Protein 9ILD (pdb70)

Secondary structure (DSSP, 8-state):
---EEEE-TT--EEEE-HHHHHHHHTT---STTPPP-EEEEEEEEETTEEEEEEE----TTSEE-SS-EEE--HHHHHHHHHHHHHTTT-SEEEEEEEE-SSSS----HHHHHHHHHH---SS-EEEEEE-SS-EEEEEEETTEEEE-EE--/--SHHHHTS-----SS---PPSSEE-

Nearest PDB structures (foldseek):
  9ild-assembly1_A  TM=1.007E+00  e=1.366E-32  Escherichia coli
  5u4p-assembly1_B  TM=7.581E-01  e=2.193E-05  Saccharomyces cerevisiae S288C
  6ef3-assembly1_r  TM=7.476E-01  e=1.047E-04  Saccharomyces cerevisiae S288C
  7w39-assembly1_c  TM=7.514E-01  e=1.979E-04  Homo sapiens
  8h38-assembly1_E  TM=6.663E-01  e=1.591E-03  Homo sapiens

Solvent-accessible surface area: 9008 Å² total; per-residue (Å²): 129,111,64,45,2,15,34,24,100,168,86,18,9,0,0,1,73,34,116,5,7,84,103,2,24,76,53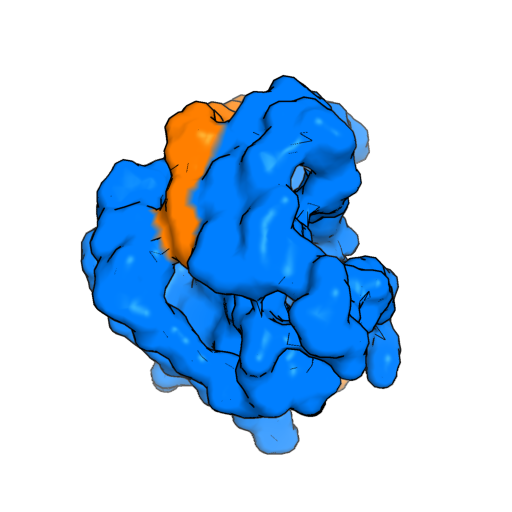,63,1,89,121,182,95,25,51,2,1,1,1,0,0,0,0,30,12,32,42,96,25,2,2,0,26,61,8,2,46,20,20,190,82,11,62,86,79,75,105,19,12,48,6,92,4,140,66,0,38,91,79,1,41,66,14,17,125,139,18,100,1,49,26,4,6,0,0,5,3,4,0,19,34,64,47,129,7,120,33,53,162,111,0,61,100,12,1,53,146,9,4,89,4,104,93,11,0,0,0,0,0,0,0,79,120,73,25,20,4,0,18,2,68,109,101,110,47,116,96,5,112,110,55,144,117,46,4,31,47,0,91,154,58,90,44,50,155,31,121,122,41,54,165,8,66,145,48,10,75,17

Structure (mmCIF, N/CA/C/O backbone):
data_9ILD
#
_entry.id   9ILD
#
_cell.length_a   52.051
_cell.length_b   54.843
_cell.length_c   59.606
_cell.angle_alpha   90.00
_cell.angle_beta   90.00
_cell.angle_gamma   90.00
#
_symmetry.space_group_name_H-M   'P 21 21 21'
#
loop_
_entity.id
_entity.type
_entity.pdbx_description
1 polymer Peptidase
2 polymer 'Cyclic GMP-AMP synthase'
3 non-polymer 'ZINC ION'
4 water water
#
loop_
_atom_site.group_PDB
_atom_site.id
_atom_site.type_symbol
_atom_site.label_atom_id
_atom_site.label_alt_id
_atom_site.label_comp_id
_atom_site.label_asym_id
_atom_site.label_entity_id
_atom_site.label_seq_id
_atom_site.pdbx_PDB_ins_code
_atom_site.Cartn_x
_atom_site.Cartn_y
_atom_site.Cartn_z
_atom_site.occupancy
_atom_site.B_iso_or_equiv
_atom_site.auth_seq_id
_atom_site.auth_comp_id
_atom_site.auth_asym_id
_atom_site.auth_atom_id
_atom_site.pdbx_PDB_model_num
ATOM 1 N N . MET A 1 3 ? -11.153 10.352 13.503 1.00 70.10 3 MET A N 1
ATOM 2 C CA . MET A 1 3 ? -10.308 11.165 14.369 1.00 60.77 3 MET A CA 1
ATOM 3 C C . MET A 1 3 ? -10.866 11.221 15.784 1.00 59.38 3 MET A C 1
ATOM 4 O O . MET A 1 3 ? -10.365 11.958 16.633 1.00 64.79 3 MET A O 1
ATOM 9 N N . ASN A 1 4 ? -11.928 10.456 16.025 1.00 60.21 4 ASN A N 1
ATOM 10 C CA . ASN A 1 4 ? -12.481 10.336 17.367 1.00 55.11 4 ASN A CA 1
ATOM 11 C C . ASN A 1 4 ? -11.657 9.335 18.167 1.00 50.30 4 ASN A C 1
ATOM 12 O O . ASN A 1 4 ? -10.534 8.993 17.779 1.00 41.80 4 ASN A O 1
ATOM 17 N N . GLU A 1 5 ? -12.199 8.858 19.281 1.00 42.80 5 GLU A N 1
ATOM 18 C CA . GLU A 1 5 ? -11.465 7.915 20.102 1.00 40.63 5 GLU A CA 1
ATOM 19 C C . GLU A 1 5 ? -11.404 6.546 19.430 1.00 41.39 5 GLU A C 1
ATOM 20 O O . GLU A 1 5 ? -12.248 6.182 18.606 1.00 40.24 5 GLU A O 1
ATOM 26 N N . LEU A 1 6 ? -10.370 5.793 19.785 1.00 30.22 6 LEU A N 1
ATOM 27 C CA . LEU A 1 6 ? -10.245 4.394 19.415 1.00 29.51 6 LEU A CA 1
ATOM 28 C C . LEU A 1 6 ? -10.301 3.556 20.682 1.00 29.08 6 LEU A C 1
ATOM 29 O O . LEU A 1 6 ? -9.736 3.937 21.714 1.00 29.97 6 LEU A O 1
ATOM 34 N N . VAL A 1 7 ? -11.003 2.428 20.612 1.00 32.93 7 VAL A N 1
ATOM 35 C CA . VAL A 1 7 ? -11.167 1.538 21.755 1.00 34.36 7 VAL A CA 1
ATOM 36 C C . VAL A 1 7 ? -10.712 0.142 21.356 1.00 34.59 7 VAL A C 1
ATOM 37 O O . VAL A 1 7 ? -11.209 -0.421 20.375 1.00 29.37 7 VAL A O 1
ATOM 41 N N . PHE A 1 8 ? -9.774 -0.412 22.121 1.00 29.92 8 PHE A N 1
ATOM 42 C CA . PHE A 1 8 ? -9.251 -1.752 21.910 1.00 30.84 8 PHE A CA 1
ATOM 43 C C . PHE A 1 8 ? -9.497 -2.590 23.161 1.00 29.78 8 PHE A C 1
ATOM 44 O O . PHE A 1 8 ? -9.566 -2.070 24.278 1.00 29.37 8 PHE A O 1
ATOM 52 N N . ILE A 1 9 ? -9.628 -3.896 22.969 1.00 30.68 9 ILE A N 1
ATOM 53 C CA . ILE A 1 9 ? -9.988 -4.820 24.037 1.00 32.08 9 ILE A CA 1
ATOM 54 C C . ILE A 1 9 ? -9.039 -6.009 23.999 1.00 30.55 9 ILE A C 1
ATOM 55 O O . ILE A 1 9 ? -8.556 -6.391 22.928 1.00 33.27 9 ILE A O 1
ATOM 60 N N . ASP A 1 10 ? -8.776 -6.598 25.167 1.00 32.56 10 ASP A N 1
ATOM 61 C CA . ASP A 1 10 ? -8.031 -7.844 25.280 1.00 35.22 10 ASP A CA 1
ATOM 62 C C . ASP A 1 10 ? -9.002 -9.016 25.456 1.00 29.55 10 ASP A C 1
ATOM 63 O O . ASP A 1 10 ? -10.223 -8.868 25.339 1.00 31.28 10 ASP A O 1
ATOM 68 N N . ASP A 1 11 ? -8.458 -10.200 25.754 1.00 32.62 11 ASP A N 1
ATOM 69 C CA . ASP A 1 11 ? -9.296 -11.387 25.898 1.00 38.59 11 ASP A CA 1
ATOM 70 C C . ASP A 1 11 ? -10.160 -11.348 27.151 1.00 38.07 11 ASP A C 1
ATOM 71 O O . ASP A 1 11 ? -11.161 -12.069 27.217 1.00 48.00 11 ASP A O 1
ATOM 76 N N . PHE A 1 12 ? -9.801 -10.533 28.143 1.00 37.59 12 PHE A N 1
ATOM 77 C CA . PHE A 1 12 ? -10.614 -10.359 29.338 1.00 36.94 12 PHE A CA 1
ATOM 78 C C . PHE A 1 12 ? -11.505 -9.128 29.258 1.00 40.04 12 PHE A C 1
ATOM 79 O O . PHE A 1 12 ? -12.060 -8.706 30.279 1.00 43.15 12 PHE A O 1
ATOM 87 N N . ASP A 1 13 ? -11.647 -8.544 28.067 1.00 39.50 13 ASP A N 1
ATOM 88 C CA . ASP A 1 13 ? -12.443 -7.337 27.847 1.00 38.68 13 ASP A CA 1
ATOM 89 C C . ASP A 1 13 ? -11.937 -6.159 28.676 1.00 36.19 13 ASP A C 1
ATOM 90 O O . ASP A 1 13 ? -12.704 -5.259 29.029 1.00 36.52 13 ASP A O 1
ATOM 95 N N . ASN A 1 14 ? -10.646 -6.162 29.001 1.00 32.79 14 ASN A N 1
ATOM 96 C CA . ASN A 1 14 ? -10.006 -4.976 29.553 1.00 32.76 14 ASN A CA 1
ATOM 97 C C . ASN A 1 14 ? -9.816 -3.962 28.433 1.00 32.39 14 ASN A C 1
ATOM 98 O O . ASN A 1 14 ? -9.210 -4.272 27.403 1.00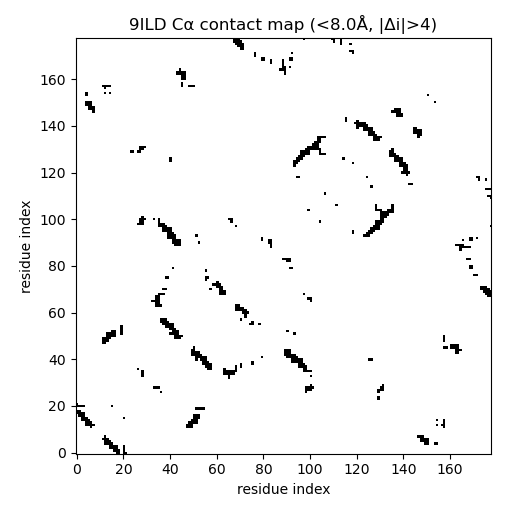 31.49 14 ASN A O 1
ATOM 103 N N . HIS A 1 15 ? -10.343 -2.758 28.625 1.00 35.67 15 HIS A N 1
ATOM 104 C CA . HIS A 1 15 ? -10.353 -1.756 27.570 1.00 32.77 15 HIS A CA 1
ATOM 105 C C . HIS A 1 15 ? -9.046 -0.978 27.546 1.00 28.78 15 HIS A C 1
ATOM 106 O O . HIS A 1 15 ? -8.466 -0.671 28.592 1.00 32.80 15 HIS A O 1
ATOM 113 N N . VAL A 1 16 ? -8.584 -0.663 26.340 1.00 30.51 16 VAL A N 1
ATOM 114 C CA . VAL A 1 16 ? -7.466 0.246 26.122 1.00 28.47 16 VAL A CA 1
ATOM 115 C C . VAL A 1 16 ? -7.989 1.374 25.243 1.00 25.94 16 VAL A C 1
ATOM 116 O O . VAL A 1 16 ? -8.269 1.165 24.055 1.00 29.81 16 VAL A O 1
ATOM 120 N N . VAL A 1 17 ? -8.125 2.565 25.824 1.00 25.31 17 VAL A N 1
ATOM 121 C CA . VAL A 1 17 ? -8.788 3.699 25.188 1.00 21.87 17 VAL A CA 1
ATOM 122 C C . VAL A 1 17 ? -7.744 4.716 24.745 1.00 30.67 17 VAL A C 1
ATOM 123 O O . VAL A 1 17 ? -6.918 5.163 25.550 1.00 24.04 17 VAL A O 1
ATOM 127 N N . ILE A 1 18 ? -7.792 5.095 23.473 1.00 24.68 18 ILE A N 1
ATOM 128 C CA . ILE A 1 18 ? -6.942 6.148 22.928 1.00 30.63 18 ILE A CA 1
ATOM 129 C C . ILE A 1 18 ? -7.834 7.346 22.636 1.00 30.99 18 ILE A C 1
ATOM 130 O O . ILE A 1 18 ? -8.660 7.310 21.715 1.00 29.75 18 ILE A O 1
ATOM 135 N N . MET A 1 19 ? -7.673 8.409 23.418 1.00 32.29 19 MET A N 1
ATOM 136 C CA . MET A 1 19 ? -8.544 9.566 23.291 1.00 34.25 19 MET A CA 1
ATOM 137 C C . MET A 1 19 ? -8.283 10.299 21.978 1.00 30.67 19 MET A C 1
ATOM 138 O O . MET A 1 19 ? -7.232 10.151 21.347 1.00 30.15 19 MET A O 1
ATOM 143 N N . SER A 1 20 ? -9.269 11.106 21.578 1.00 30.72 20 SER A N 1
ATOM 144 C CA . SER A 1 20 ? -9.302 11.645 20.221 1.00 31.80 20 SER A CA 1
ATOM 145 C C . SER A 1 20 ? -8.126 12.574 19.944 1.00 29.39 20 SER A C 1
ATOM 146 O O . SER A 1 20 ? -7.593 12.591 18.828 1.00 27.43 20 SER A O 1
ATOM 149 N N . GLU A 1 21 ? -7.715 13.366 20.936 1.00 23.56 21 GLU A N 1
ATOM 150 C CA . GLU A 1 21 ? -6.579 14.256 20.726 1.00 36.42 21 GLU A CA 1
ATOM 151 C C . GLU A 1 21 ? -5.284 13.473 20.543 1.00 38.69 21 GLU A C 1
ATOM 152 O O . GLU A 1 21 ? -4.385 13.921 19.820 1.00 31.92 21 GLU A O 1
ATOM 158 N N . VAL A 1 22 ? -5.175 12.304 21.177 1.00 30.33 22 VAL A N 1
ATOM 159 C CA . VAL A 1 22 ? -3.990 11.472 21.001 1.00 25.30 22 VAL A CA 1
ATOM 160 C C . VAL A 1 22 ? -3.965 10.864 19.604 1.00 27.42 22 VAL A C 1
ATOM 161 O O . VAL A 1 22 ? -2.914 10.817 18.953 1.00 30.08 22 VAL A O 1
ATOM 165 N N . VAL A 1 23 ? -5.118 10.392 19.119 1.00 30.51 23 VAL A N 1
ATOM 166 C CA . VAL A 1 23 ? -5.176 9.802 17.783 1.00 33.32 23 VAL A CA 1
ATOM 167 C C . VAL A 1 23 ? -4.752 10.820 16.731 1.00 28.28 23 VAL A C 1
ATOM 168 O O . VAL A 1 23 ? -3.982 10.503 15.815 1.00 30.85 23 VAL A O 1
ATOM 172 N N . MET A 1 24 ? -5.236 12.060 16.854 1.00 28.48 24 MET A N 1
ATOM 173 C CA . MET A 1 24 ? -4.879 13.102 15.895 1.00 34.26 24 MET A CA 1
ATOM 174 C C . MET A 1 24 ? -3.385 13.401 15.933 1.00 27.50 24 MET A C 1
ATOM 175 O O . MET A 1 24 ? -2.762 13.615 14.886 1.00 26.28 24 MET A O 1
ATOM 180 N N . ARG A 1 25 ? -2.796 13.434 17.132 1.00 28.70 25 ARG A N 1
ATOM 181 C CA . ARG A 1 25 ? -1.356 13.648 17.238 1.00 30.16 25 ARG A CA 1
ATOM 182 C C . ARG A 1 25 ? -0.582 12.493 16.617 1.00 24.73 25 ARG A C 1
ATOM 183 O O . ARG A 1 25 ? 0.395 12.714 15.892 1.00 31.84 25 ARG A O 1
ATOM 191 N N . LEU A 1 26 ? -1.010 11.256 16.885 1.00 31.69 26 LEU A N 1
ATOM 192 C CA . LEU A 1 26 ? -0.338 10.090 16.318 1.00 29.32 26 LEU A CA 1
ATOM 193 C C . LEU A 1 26 ? -0.419 10.092 14.798 1.00 33.61 26 LEU A C 1
ATOM 194 O O . LEU A 1 26 ? 0.591 9.906 14.110 1.00 37.81 26 LEU A O 1
ATOM 199 N N . ASN A 1 27 ? -1.620 10.301 14.254 1.00 30.76 27 ASN A N 1
ATOM 200 C CA . ASN A 1 27 ? -1.789 10.263 12.806 1.00 37.54 27 ASN A CA 1
ATOM 201 C C . ASN A 1 27 ? -1.108 11.432 12.102 1.00 34.39 27 ASN A C 1
ATOM 202 O O . ASN A 1 27 ? -0.925 11.378 10.883 1.00 36.24 27 ASN A O 1
ATOM 207 N N . SER A 1 28 ? -0.721 12.477 12.836 1.00 34.79 28 SER A N 1
ATOM 208 C CA . SER A 1 28 ? 0.020 13.577 12.231 1.00 34.27 28 SER A CA 1
ATOM 209 C C . SER A 1 28 ? 1.447 13.192 11.861 1.00 32.10 28 SER A C 1
ATOM 210 O O . SER A 1 28 ? 2.094 13.934 11.115 1.00 31.07 28 SER A O 1
ATOM 213 N N . TYR A 1 29 ? 1.950 12.060 12.356 1.00 32.15 29 TYR A N 1
ATOM 214 C CA . TYR A 1 29 ? 3.299 11.601 12.051 1.00 36.23 29 TYR A CA 1
ATOM 215 C C . TYR A 1 29 ? 3.304 10.396 11.117 1.00 29.49 29 TYR A C 1
ATOM 216 O O . TYR A 1 29 ? 4.333 9.725 10.983 1.00 31.10 29 TYR A O 1
ATOM 225 N N . ARG A 1 30 ? 2.174 10.109 10.471 1.00 31.14 30 ARG A N 1
ATOM 226 C CA . ARG A 1 30 ? 2.127 9.036 9.487 1.00 27.88 30 ARG A CA 1
ATOM 227 C C . ARG A 1 30 ? 3.140 9.294 8.382 1.00 35.89 30 ARG A C 1
ATOM 228 O O . ARG A 1 30 ? 3.228 10.404 7.849 1.00 35.26 30 ARG A O 1
ATOM 236 N N . GLN A 1 31 ? 3.911 8.262 8.041 1.00 33.09 31 GLN A N 1
ATOM 237 C CA . GLN A 1 31 ? 4.916 8.361 6.983 1.00 29.65 31 GLN A CA 1
ATOM 238 C C . GLN A 1 31 ? 4.228 8.277 5.619 1.00 37.46 31 GLN A C 1
ATOM 239 O O . GLN A 1 31 ? 4.311 7.282 4.895 1.00 41.24 31 GLN A O 1
ATOM 245 N N . THR A 1 32 ? 3.545 9.372 5.266 1.00 34.93 32 THR A N 1
ATOM 246 C CA . THR A 1 32 ? 2.760 9.423 4.037 1.00 40.21 32 THR A CA 1
ATOM 247 C C . THR A 1 32 ? 3.619 9.580 2.787 1.00 41.04 32 THR A C 1
ATOM 248 O O . THR A 1 32 ? 3.165 9.227 1.694 1.00 42.92 32 THR A O 1
ATOM 252 N N . HIS A 1 33 ? 4.830 10.114 2.912 1.00 34.61 33 HIS A N 1
ATOM 253 C CA . HIS A 1 33 ? 5.714 10.326 1.776 1.00 33.14 33 HIS A CA 1
ATOM 254 C C . HIS A 1 33 ? 6.879 9.347 1.828 1.00 35.35 33 HIS A C 1
ATOM 255 O O . HIS A 1 33 ? 7.238 8.828 2.888 1.00 38.05 33 HIS A O 1
ATOM 262 N N . TYR A 1 34 ? 7.474 9.099 0.658 1.00 35.24 34 TYR A N 1
ATOM 263 C CA . TYR A 1 34 ? 8.616 8.196 0.596 1.00 35.94 34 TYR A CA 1
ATOM 264 C C . TYR A 1 34 ? 9.844 8.786 1.275 1.00 38.78 34 TYR A C 1
ATOM 265 O O . TYR A 1 34 ? 10.779 8.043 1.585 1.00 35.10 34 TYR A O 1
ATOM 274 N N . THR A 1 35 ? 9.862 10.098 1.504 1.00 34.22 35 THR A N 1
ATOM 275 C CA . THR A 1 35 ? 10.935 10.760 2.232 1.00 37.17 35 THR A CA 1
ATOM 276 C C . THR A 1 35 ? 10.670 10.843 3.728 1.00 39.93 35 THR A C 1
ATOM 277 O O . THR A 1 35 ? 11.542 11.307 4.470 1.00 34.60 35 THR A O 1
ATOM 281 N N . SER A 1 36 ? 9.495 10.412 4.185 1.00 32.59 36 SER A N 1
ATOM 282 C CA . SER A 1 36 ? 9.129 10.550 5.589 1.00 30.86 36 SER A CA 1
ATOM 283 C C . SER A 1 36 ? 9.980 9.628 6.458 1.00 40.20 36 SER A C 1
ATOM 284 O O . SER A 1 36 ? 10.147 8.443 6.152 1.00 39.40 36 SER A O 1
ATOM 287 N N . THR A 1 37 ? 10.522 10.174 7.541 1.00 32.15 37 THR A N 1
ATOM 288 C CA . THR A 1 37 ? 11.293 9.381 8.483 1.00 33.50 37 THR A CA 1
ATOM 289 C C . THR A 1 37 ? 10.401 8.898 9.622 1.00 35.30 37 THR A C 1
ATOM 290 O O . THR A 1 37 ? 9.267 9.349 9.800 1.00 33.76 37 THR A O 1
ATOM 294 N N . GLU A 1 38 ? 10.936 7.964 10.399 1.00 28.08 38 GLU A N 1
ATOM 295 C CA . GLU A 1 38 ? 10.184 7.370 11.491 1.00 34.67 38 GLU A CA 1
ATOM 296 C C . GLU A 1 38 ? 10.064 8.341 12.659 1.00 39.56 38 GLU A C 1
ATOM 297 O O . GLU A 1 38 ? 11.001 9.077 12.984 1.00 35.29 38 GLU A O 1
ATOM 303 N N . SER A 1 39 ? 8.895 8.336 13.286 1.00 33.68 39 SER A N 1
ATOM 304 C CA . SER A 1 39 ? 8.584 9.163 14.439 1.00 28.31 39 SER A CA 1
ATOM 305 C C . SER A 1 39 ? 8.144 8.263 15.583 1.00 32.27 39 SER A C 1
ATOM 306 O O . SER A 1 39 ? 7.735 7.121 15.367 1.00 28.25 39 SER A O 1
ATOM 309 N N . GLY A 1 40 ? 8.211 8.782 16.803 1.00 34.29 40 GLY A N 1
ATOM 310 C CA . GLY A 1 40 ? 7.790 7.980 17.935 1.00 29.90 40 GLY A CA 1
ATOM 311 C C . GLY A 1 40 ? 7.963 8.715 19.244 1.00 31.89 40 GLY A C 1
ATOM 312 O O . GLY A 1 40 ? 8.404 9.869 19.292 1.00 29.68 40 GLY A O 1
ATOM 313 N N . GLY A 1 41 ? 7.601 8.015 20.314 1.00 24.80 41 GLY A N 1
ATOM 314 C CA . GLY A 1 41 ? 7.655 8.596 21.647 1.00 28.85 41 GLY A CA 1
ATOM 315 C C . GLY A 1 41 ? 7.059 7.671 22.689 1.00 28.52 41 GLY A C 1
ATOM 316 O O . GLY A 1 41 ? 7.039 6.446 22.518 1.00 25.79 41 GLY A O 1
ATOM 317 N N . THR A 1 42 ? 6.572 8.272 23.770 1.00 28.74 42 THR A N 1
ATOM 318 C CA . THR A 1 42 ? 6.001 7.517 24.875 1.00 29.01 42 THR A CA 1
ATOM 319 C C . THR A 1 42 ? 4.480 7.610 24.869 1.00 31.10 42 THR A C 1
ATOM 320 O O . THR A 1 42 ? 3.898 8.599 24.414 1.00 24.27 42 THR A O 1
ATOM 324 N N . LEU A 1 43 ? 3.844 6.560 25.384 1.00 19.58 43 LEU A N 1
ATOM 325 C CA . LEU A 1 43 ? 2.411 6.538 25.635 1.00 21.25 43 LEU A CA 1
ATOM 326 C C . LEU A 1 43 ? 2.195 6.824 27.114 1.00 31.93 43 LEU A C 1
ATOM 327 O O . LEU A 1 43 ? 2.780 6.153 27.974 1.00 24.93 43 LEU A O 1
ATOM 332 N N . ILE A 1 44 ? 1.377 7.830 27.407 1.00 24.70 44 ILE A N 1
ATOM 333 C CA . ILE A 1 44 ? 1.141 8.293 28.766 1.00 26.92 44 ILE A CA 1
ATOM 334 C C . ILE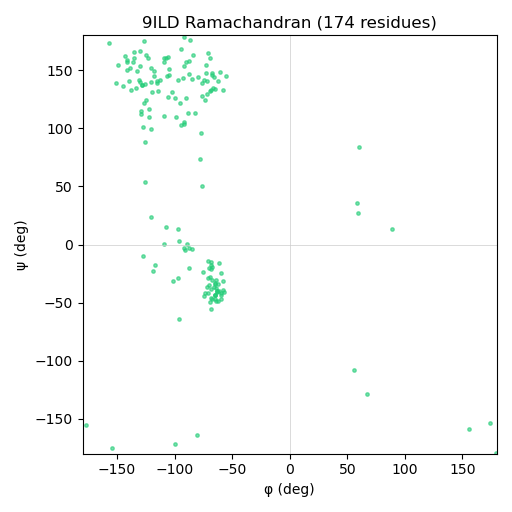 A 1 44 ? -0.361 8.337 29.000 1.00 31.04 44 ILE A C 1
ATOM 335 O O . ILE A 1 44 ? -1.122 8.780 28.132 1.00 28.14 44 ILE A O 1
ATOM 340 N N . GLY A 1 45 ? -0.787 7.881 30.167 1.00 30.12 45 GLY A N 1
ATOM 341 C CA . GLY A 1 45 ? -2.204 7.838 30.445 1.00 27.25 45 GLY A CA 1
ATOM 342 C C . GLY A 1 45 ? -2.525 7.357 31.843 1.00 28.53 45 GLY A C 1
ATOM 343 O O . GLY A 1 45 ? -1.717 7.472 32.765 1.00 24.55 45 GLY A O 1
ATOM 344 N N . GLU A 1 46 ? -3.730 6.815 31.981 1.00 27.69 46 GLU A N 1
ATOM 345 C CA . GLU A 1 46 ? -4.328 6.531 33.275 1.00 28.13 46 GLU A CA 1
ATOM 346 C C . GLU A 1 46 ? -4.626 5.047 33.411 1.00 30.84 46 GLU A C 1
ATOM 347 O O . GLU A 1 46 ? -5.093 4.407 32.463 1.00 31.67 46 GLU A O 1
ATOM 353 N N . ARG A 1 47 ? -4.367 4.511 34.602 1.00 28.44 47 ARG A N 1
ATOM 354 C CA . ARG A 1 47 ? -4.787 3.167 34.974 1.00 29.91 47 ARG A CA 1
ATOM 355 C C . ARG A 1 47 ? -6.103 3.263 35.731 1.00 33.79 47 ARG A C 1
ATOM 356 O O . ARG A 1 47 ? -6.179 3.933 36.766 1.00 32.44 47 ARG A O 1
ATOM 364 N N . ARG A 1 48 ? -7.133 2.593 35.220 1.00 31.66 48 ARG A N 1
ATOM 365 C CA . ARG A 1 48 ? -8.452 2.563 35.852 1.00 38.42 48 ARG A CA 1
ATOM 366 C C . ARG A 1 48 ? -8.827 1.096 36.024 1.00 34.98 48 ARG A C 1
ATOM 367 O O . ARG A 1 48 ? -9.468 0.502 35.153 1.00 34.74 48 ARG A O 1
ATOM 375 N N . GLY A 1 49 ? -8.418 0.518 37.149 1.00 26.16 49 GLY A N 1
ATOM 376 C CA . GLY A 1 49 ? -8.579 -0.915 37.331 1.00 30.26 49 GLY A CA 1
ATOM 377 C C . GLY A 1 49 ? -7.686 -1.655 36.355 1.00 37.59 49 GLY A C 1
ATOM 378 O O . GLY A 1 49 ? -6.484 -1.386 36.251 1.00 35.60 49 GLY A O 1
ATOM 379 N N . GLN A 1 50 ? -8.276 -2.594 35.621 1.00 43.64 50 GLN A N 1
ATOM 380 C CA . GLN A 1 50 ? -7.576 -3.305 34.561 1.00 45.49 50 GLN A CA 1
ATOM 381 C C . GLN A 1 50 ? -7.649 -2.584 33.221 1.00 46.09 50 GLN A C 1
ATOM 382 O O . GLN A 1 50 ? -7.043 -3.045 32.248 1.00 44.17 50 GLN A O 1
ATOM 388 N N . HIS A 1 51 ? -8.369 -1.471 33.148 1.00 36.13 51 HIS A N 1
ATOM 389 C CA . HIS A 1 51 ? -8.471 -0.691 31.926 1.00 34.77 51 HIS A CA 1
ATOM 390 C C . HIS A 1 51 ? -7.368 0.359 31.869 1.00 35.28 51 HIS A C 1
ATOM 391 O O . HIS A 1 51 ? -6.809 0.768 32.889 1.00 27.78 51 HIS A O 1
ATOM 398 N N . LEU A 1 52 ? -7.059 0.795 30.650 1.00 30.46 52 LEU A N 1
ATOM 399 C CA . LEU A 1 52 ? -6.067 1.833 30.415 1.00 25.27 52 LEU A CA 1
ATOM 400 C C . LEU A 1 52 ? -6.648 2.885 29.484 1.00 29.11 52 LEU A C 1
ATOM 401 O O . LEU A 1 52 ? -7.377 2.558 28.542 1.00 27.93 52 LEU A O 1
ATOM 406 N N . VAL A 1 53 ? -6.327 4.148 29.753 1.00 26.62 53 VAL A N 1
ATOM 407 C CA . VAL A 1 53 ? -6.794 5.276 28.953 1.00 23.10 53 VAL A CA 1
ATOM 408 C C . VAL A 1 53 ? -5.578 6.113 28.586 1.00 26.65 53 VAL A C 1
ATOM 409 O O . VAL A 1 53 ? -4.934 6.698 29.467 1.00 21.99 53 VAL A O 1
ATOM 413 N N . ILE A 1 54 ? -5.264 6.177 27.295 1.00 21.73 54 ILE A N 1
ATOM 414 C CA . ILE A 1 54 ? -4.123 6.950 26.814 1.00 21.71 54 ILE A CA 1
ATOM 415 C C . ILE A 1 54 ? -4.555 8.409 26.697 1.00 27.21 54 ILE A C 1
ATOM 416 O O . ILE A 1 54 ? -5.388 8.752 25.856 1.00 27.64 54 ILE A O 1
ATOM 421 N N . THR A 1 55 ? -3.985 9.273 27.539 1.00 23.07 55 THR A N 1
ATOM 422 C CA . THR A 1 55 ? -4.359 10.682 27.551 1.00 23.04 55 THR A CA 1
ATOM 423 C C . THR A 1 55 ? -3.363 11.573 26.830 1.00 21.37 55 THR A C 1
ATOM 424 O O . THR A 1 55 ? -3.764 12.591 26.259 1.00 24.90 55 THR A O 1
ATOM 428 N N . HIS A 1 56 ? -2.079 11.220 26.843 1.00 28.13 56 HIS A N 1
ATOM 429 C CA . HIS A 1 56 ? -1.042 12.051 26.249 1.00 20.86 56 HIS A CA 1
ATOM 430 C C . HIS A 1 56 ? 0.015 11.170 25.603 1.00 27.41 56 HIS A C 1
ATOM 431 O O . HIS A 1 56 ? 0.123 9.974 25.889 1.00 26.16 56 HIS A O 1
ATOM 438 N N . ILE A 1 57 ? 0.803 11.785 24.720 1.00 23.82 57 ILE A N 1
ATOM 439 C CA . ILE A 1 57 ? 1.994 11.162 24.163 1.00 30.84 57 ILE A CA 1
ATOM 440 C C . ILE A 1 57 ? 3.118 12.186 24.173 1.00 30.62 57 ILE A C 1
ATOM 441 O O . ILE A 1 57 ? 2.889 13.397 24.210 1.00 20.99 57 ILE A O 1
ATOM 446 N N . SER A 1 58 ? 4.347 11.681 24.155 1.00 27.68 58 SER A N 1
ATOM 447 C CA . SER A 1 58 ? 5.501 12.513 23.865 1.00 29.47 58 SER A CA 1
ATOM 448 C C . SER A 1 58 ? 5.784 12.435 22.373 1.00 31.09 58 SER A C 1
ATOM 449 O O . SER A 1 58 ? 5.613 11.383 21.751 1.00 26.48 58 SER A O 1
ATOM 452 N N . GLU A 1 59 ? 6.200 13.554 21.804 1.00 29.34 59 GLU A N 1
ATOM 453 C CA . GLU A 1 59 ? 6.358 13.687 20.369 1.00 30.54 59 GLU A CA 1
ATOM 454 C C . GLU A 1 59 ? 7.832 13.714 19.984 1.00 32.19 59 GLU A C 1
ATOM 455 O O . GLU A 1 59 ? 8.701 13.969 20.824 1.00 33.82 59 GLU A O 1
ATOM 461 N N . PRO A 1 60 ? 8.156 13.429 18.725 1.00 33.69 60 PRO A N 1
ATOM 462 C CA . PRO A 1 60 ? 9.563 13.436 18.312 1.00 30.93 60 PRO A CA 1
ATOM 463 C C . PRO A 1 60 ? 10.162 14.832 18.350 1.00 24.56 60 PRO A C 1
ATOM 464 O O . PRO A 1 60 ? 9.486 15.836 18.116 1.00 35.46 60 PRO A O 1
ATOM 468 N N . GLY A 1 61 ? 11.459 14.881 18.658 1.00 25.64 61 GLY A N 1
ATOM 469 C CA . GLY A 1 61 ? 12.225 16.100 18.540 1.00 31.23 61 GLY A CA 1
ATOM 470 C C . GLY A 1 61 ? 13.502 15.831 17.764 1.00 29.92 61 GLY A C 1
ATOM 471 O O . GLY A 1 61 ? 13.882 14.680 17.537 1.00 33.16 61 GLY A O 1
ATOM 472 N N . GLN A 1 62 ? 14.159 16.920 17.354 1.00 40.27 62 GLN A N 1
ATOM 473 C CA . GLN A 1 62 ? 15.441 16.791 16.669 1.00 41.41 62 GLN A CA 1
ATOM 474 C C . GLN A 1 62 ? 16.484 16.120 17.549 1.00 36.46 62 GLN A C 1
ATOM 475 O O . GLN A 1 62 ? 17.511 15.662 17.038 1.00 42.34 62 GLN A O 1
ATOM 481 N N . ASP A 1 63 ? 16.229 16.056 18.859 1.00 38.87 63 ASP A N 1
ATOM 482 C CA . ASP A 1 63 ? 17.054 15.293 19.785 1.00 43.60 63 ASP A CA 1
ATOM 483 C C . ASP A 1 63 ? 17.092 13.811 19.434 1.00 45.10 63 ASP A C 1
ATOM 484 O O . ASP A 1 63 ? 18.057 13.124 19.785 1.00 39.90 63 ASP A O 1
ATOM 489 N N . ASP A 1 64 ? 16.073 13.311 18.741 1.00 47.35 64 ASP A N 1
ATOM 490 C CA . ASP A 1 64 ? 15.954 11.897 18.425 1.00 45.30 64 ASP A CA 1
ATOM 491 C C . ASP A 1 64 ? 16.589 11.592 17.077 1.00 38.32 64 ASP A C 1
ATOM 492 O O . ASP A 1 64 ? 16.670 12.451 16.194 1.00 36.58 64 ASP A O 1
ATOM 497 N N . VAL A 1 65 ? 17.034 10.350 16.925 1.00 43.91 65 VAL A N 1
ATOM 498 C CA . VAL A 1 65 ? 17.545 9.853 15.654 1.00 43.85 65 VAL A CA 1
ATOM 499 C C . VAL A 1 65 ? 16.359 9.297 14.873 1.00 40.68 65 VAL A C 1
ATOM 500 O O . VAL A 1 65 ? 15.763 8.292 15.265 1.00 37.64 65 VAL A O 1
ATOM 504 N N . ARG A 1 66 ? 16.015 9.950 13.766 1.00 40.47 66 ARG A N 1
ATOM 505 C CA . ARG A 1 66 ? 14.831 9.610 12.986 1.00 37.76 66 ARG A CA 1
ATOM 506 C C . ARG A 1 66 ? 15.243 9.271 11.561 1.00 39.15 66 ARG A C 1
ATOM 507 O O . ARG A 1 66 ? 15.763 10.129 10.840 1.00 33.54 66 ARG A O 1
ATOM 515 N N . ASN A 1 67 ? 15.003 8.027 11.159 1.00 40.27 67 ASN A N 1
ATOM 516 C CA . ASN A 1 67 ? 15.286 7.548 9.814 1.00 40.15 67 ASN A CA 1
ATOM 517 C C . ASN A 1 67 ? 14.020 6.920 9.244 1.00 37.12 67 ASN A C 1
ATOM 518 O O . ASN A 1 67 ? 13.002 6.803 9.930 1.00 37.02 67 ASN A O 1
ATOM 523 N N . ARG A 1 68 ? 14.080 6.510 7.974 1.00 38.92 68 ARG A N 1
ATOM 524 C CA . ARG A 1 68 ? 12.868 6.051 7.301 1.00 41.84 68 ARG A CA 1
ATOM 525 C C . ARG A 1 68 ? 12.314 4.780 7.936 1.00 42.92 68 ARG A C 1
ATOM 526 O O . ARG A 1 68 ? 11.099 4.657 8.135 1.00 42.06 68 ARG A O 1
ATOM 534 N N . THR A 1 69 ? 13.182 3.817 8.251 1.00 38.64 69 THR A N 1
ATOM 535 C CA . THR A 1 69 ? 12.748 2.561 8.853 1.00 41.30 69 THR A CA 1
ATOM 536 C C . THR A 1 69 ? 13.397 2.323 10.211 1.00 40.82 69 THR A C 1
ATOM 537 O O . THR A 1 69 ? 13.499 1.175 10.656 1.00 42.26 69 THR A O 1
ATOM 541 N N . GLY A 1 70 ? 13.832 3.380 10.879 1.00 41.20 70 GLY A N 1
ATOM 542 C CA . GLY A 1 70 ? 14.456 3.246 12.183 1.00 41.56 70 GLY A CA 1
ATOM 543 C C . GLY A 1 70 ? 14.184 4.467 13.028 1.00 44.61 70 GLY A C 1
ATOM 544 O O . GLY A 1 70 ? 13.947 5.563 12.511 1.00 39.47 70 GLY A O 1
ATOM 545 N N . LEU A 1 71 ? 14.217 4.274 14.344 1.00 35.19 71 LEU A N 1
ATOM 546 C CA . LEU A 1 71 ? 13.967 5.362 15.276 1.00 44.63 71 LEU A CA 1
ATOM 547 C C . LEU A 1 71 ? 14.726 5.094 16.565 1.00 43.67 71 LEU A C 1
ATOM 548 O O . LEU A 1 71 ? 14.775 3.956 17.038 1.00 39.97 71 LEU A O 1
ATOM 553 N N . GLU A 1 72 ? 15.317 6.146 17.123 1.00 43.40 72 GLU A N 1
ATOM 554 C CA . GLU A 1 72 ? 16.007 6.076 18.408 1.00 42.12 72 GLU A CA 1
ATOM 555 C C . GLU A 1 72 ? 15.440 7.183 19.293 1.00 44.31 72 GLU A C 1
ATOM 556 O O . GLU A 1 72 ? 15.793 8.355 19.136 1.00 36.46 72 GLU A O 1
ATOM 562 N N . ARG A 1 73 ? 14.548 6.812 20.210 1.00 43.73 73 ARG A N 1
ATOM 563 C CA . ARG A 1 73 ? 13.938 7.767 21.134 1.00 40.27 73 ARG A CA 1
ATOM 564 C C . ARG A 1 73 ? 14.950 8.104 22.222 1.00 47.53 73 ARG A C 1
ATOM 565 O O . ARG A 1 73 ? 15.078 7.384 23.215 1.00 46.81 73 ARG A O 1
ATOM 573 N N . LYS A 1 74 ? 15.671 9.213 22.042 1.00 42.74 74 LYS A N 1
ATOM 574 C CA . LYS A 1 74 ? 16.731 9.606 22.958 1.00 43.91 74 LYS A CA 1
ATOM 575 C C . LYS A 1 74 ? 16.484 10.923 23.674 1.00 36.34 74 LYS A C 1
ATOM 576 O O . LYS A 1 74 ? 17.138 11.176 24.691 1.00 38.16 74 LYS A O 1
ATOM 582 N N . GLY A 1 75 ? 15.572 11.758 23.183 1.00 31.87 75 GLY A N 1
ATOM 583 C CA . GLY A 1 75 ? 15.463 13.109 23.705 1.00 35.25 75 GLY A CA 1
ATOM 584 C C . GLY A 1 75 ? 15.100 13.122 25.179 1.00 36.59 75 GLY A C 1
ATOM 585 O O . GLY A 1 75 ? 14.291 12.319 25.651 1.00 35.06 75 GLY A O 1
ATOM 586 N N . ILE A 1 76 ? 15.716 14.052 25.913 1.00 31.11 76 ILE A N 1
ATOM 587 C CA . ILE A 1 76 ? 15.404 14.221 27.326 1.00 38.63 76 ILE A CA 1
ATOM 588 C C . ILE A 1 76 ? 13.992 14.750 27.533 1.00 29.85 76 ILE A C 1
ATOM 589 O O . ILE A 1 76 ? 13.443 14.621 28.634 1.00 35.19 76 ILE A O 1
ATOM 594 N N . HIS A 1 77 ? 13.385 15.348 26.504 1.00 26.25 77 HIS A N 1
ATOM 595 C CA . HIS A 1 77 ? 12.038 15.889 26.645 1.00 29.61 77 HIS A CA 1
ATOM 596 C C . HIS A 1 77 ? 10.986 14.801 26.817 1.00 30.62 77 HIS A C 1
ATOM 597 O O . HIS A 1 77 ? 9.899 15.087 27.331 1.00 34.62 77 HIS A O 1
ATOM 604 N N . HIS A 1 78 ? 11.279 13.567 26.401 1.00 27.62 78 HIS A N 1
ATOM 605 C CA . HIS A 1 78 ? 10.335 12.473 26.608 1.00 29.46 78 HIS A CA 1
ATOM 606 C C . HIS A 1 78 ? 10.140 12.191 28.093 1.00 34.54 78 HIS A C 1
ATOM 607 O O . HIS A 1 78 ? 9.005 12.05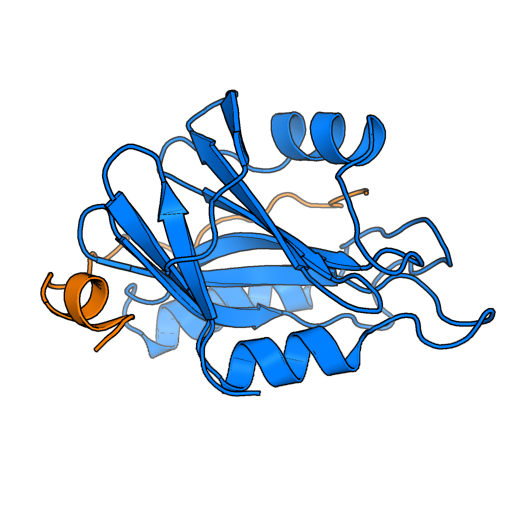8 28.566 1.00 29.63 78 HIS A O 1
ATOM 614 N N . GLN A 1 79 ? 11.238 12.096 28.845 1.00 33.40 79 GLN A N 1
ATOM 615 C CA . GLN A 1 79 ? 11.130 11.877 30.284 1.00 34.13 79 GLN A CA 1
ATOM 616 C C . GLN A 1 79 ? 10.491 13.072 30.981 1.00 31.08 79 GLN A C 1
ATOM 617 O O . GLN A 1 79 ? 9.722 12.899 31.934 1.00 34.87 79 GLN A O 1
ATOM 623 N N . GLN A 1 80 ? 10.785 14.289 30.510 1.00 28.57 80 GLN A N 1
ATOM 624 C CA . GLN A 1 80 ? 10.212 15.485 31.122 1.00 36.22 80 GLN A CA 1
ATOM 625 C C . GLN A 1 80 ? 8.697 15.511 30.989 1.00 34.70 80 GLN A C 1
ATOM 626 O O . GLN A 1 80 ? 7.996 15.910 31.926 1.00 38.50 80 GLN A O 1
ATOM 632 N N . LYS A 1 81 ? 8.174 15.104 29.831 1.00 31.22 81 LYS A N 1
ATOM 633 C CA . LYS A 1 81 ? 6.727 15.031 29.661 1.00 31.54 81 LYS A CA 1
ATOM 634 C C . LYS A 1 81 ? 6.117 14.067 30.669 1.00 28.82 81 LYS A C 1
ATOM 635 O O . LYS A 1 81 ? 5.123 14.386 31.331 1.00 30.60 81 LYS A O 1
ATOM 641 N N . VAL A 1 82 ? 6.720 12.884 30.814 1.00 30.46 82 VAL A N 1
ATOM 642 C CA . VAL A 1 82 ? 6.287 11.946 31.846 1.00 27.78 82 VAL A CA 1
ATOM 643 C C . VAL A 1 82 ? 6.416 12.579 33.225 1.00 32.62 82 VAL A C 1
ATOM 644 O O . VAL A 1 82 ? 5.532 12.434 34.078 1.00 31.90 82 VAL A O 1
ATOM 648 N N . ASN A 1 83 ? 7.514 13.303 33.457 1.00 37.86 83 ASN A N 1
ATOM 649 C CA . ASN A 1 83 ? 7.746 13.937 34.753 1.00 40.94 83 ASN A CA 1
ATOM 650 C C . ASN A 1 83 ? 6.693 14.997 35.049 1.00 36.82 83 ASN A C 1
ATOM 651 O O . ASN A 1 83 ? 6.114 15.030 36.141 1.00 33.10 83 ASN A O 1
ATOM 656 N N . ASP A 1 84 ? 6.434 15.878 34.083 1.00 31.09 84 ASP A N 1
ATOM 657 C CA . ASP A 1 84 ? 5.537 17.000 34.329 1.00 35.41 84 ASP A CA 1
ATOM 658 C C . ASP A 1 84 ? 4.081 16.552 34.399 1.00 37.66 84 ASP A C 1
ATOM 659 O O . ASP A 1 84 ? 3.328 17.019 35.261 1.00 35.56 84 ASP A O 1
ATOM 664 N N . LEU A 1 85 ? 3.666 15.647 33.509 1.00 35.36 85 LEU A N 1
ATOM 665 C CA . LEU A 1 85 ? 2.298 15.142 33.571 1.00 29.88 85 LEU A CA 1
ATOM 666 C C . LEU A 1 85 ? 2.029 14.418 34.883 1.00 28.15 85 LEU A C 1
ATOM 667 O O . LEU A 1 85 ? 0.906 14.467 35.398 1.00 28.44 85 LEU A O 1
ATOM 672 N N . PHE A 1 86 ? 3.037 13.740 35.436 1.00 30.16 86 PHE A N 1
ATOM 673 C CA . PHE A 1 86 ? 2.881 13.154 36.764 1.00 28.72 86 PHE A CA 1
ATOM 674 C C . PHE A 1 86 ? 2.626 14.232 37.807 1.00 26.71 86 PHE A C 1
ATOM 675 O O . PHE A 1 86 ? 1.814 14.045 38.720 1.00 30.31 86 PHE A O 1
ATOM 683 N N . GLN A 1 87 ? 3.317 15.368 37.691 1.00 32.84 87 GLN A N 1
ATOM 684 C CA . GLN A 1 87 ? 3.143 16.442 38.662 1.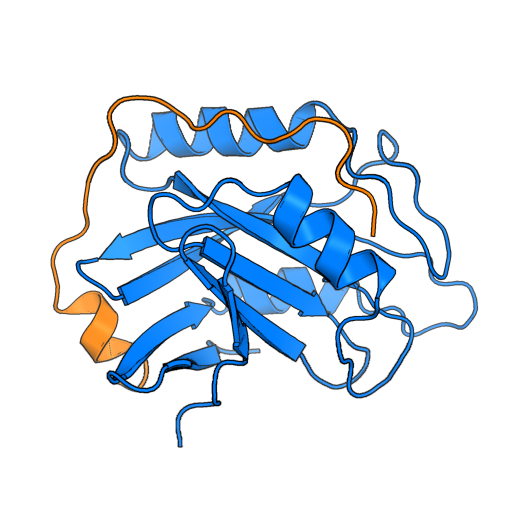00 34.60 87 GLN A CA 1
ATOM 685 C C . GLN A 1 87 ? 1.766 17.079 38.534 1.00 34.10 87 GLN A C 1
ATOM 686 O O . GLN A 1 87 ? 1.055 17.249 39.531 1.00 34.76 87 GLN A O 1
ATOM 692 N N . GLN A 1 88 ? 1.369 17.434 37.309 1.00 28.75 88 GLN A N 1
ATOM 693 C CA . GLN A 1 88 ? 0.097 18.122 37.114 1.00 32.27 88 GLN A CA 1
ATOM 694 C C . GLN A 1 88 ? -1.087 17.252 37.512 1.00 35.76 88 GLN A C 1
ATOM 695 O O . GLN A 1 88 ? -2.119 17.775 37.948 1.00 38.15 88 GLN A O 1
ATOM 701 N N . SER A 1 89 ? -0.965 15.935 37.368 1.00 33.52 89 SER A N 1
ATOM 702 C CA . SER A 1 89 ? -2.066 15.018 37.624 1.00 33.58 89 SER A CA 1
ATOM 703 C C . SER A 1 89 ? -2.026 14.411 39.016 1.00 29.12 89 SER A C 1
ATOM 704 O O . SER A 1 89 ? -2.875 13.571 39.331 1.00 28.58 89 SER A O 1
ATOM 707 N N . ASN A 1 90 ? -1.064 14.809 39.850 1.00 33.56 90 ASN A N 1
ATOM 708 C CA . ASN A 1 90 ? -0.929 14.284 41.209 1.00 35.78 90 ASN A CA 1
ATOM 709 C C . ASN A 1 90 ? -0.758 12.767 41.202 1.00 29.36 90 ASN A C 1
ATOM 710 O O . ASN A 1 90 ? -1.247 12.063 42.086 1.00 34.90 90 ASN A O 1
ATOM 715 N N . GLY A 1 91 ? -0.061 12.260 40.188 1.00 29.16 91 GLY A N 1
ATOM 716 C CA . GLY A 1 91 ? 0.256 10.850 40.105 1.00 32.43 91 GLY A CA 1
ATOM 717 C C . GLY A 1 91 ? -0.769 9.981 39.413 1.00 35.81 91 GLY A C 1
ATOM 718 O O . GLY A 1 91 ? -0.687 8.752 39.527 1.00 33.19 91 GLY A O 1
ATOM 719 N N . PHE A 1 92 ? -1.730 10.568 38.702 1.00 27.15 92 PHE A N 1
ATOM 720 C CA . PHE A 1 92 ? -2.744 9.782 38.012 1.00 33.14 92 PHE A CA 1
ATOM 721 C C . PHE A 1 92 ? -2.431 9.548 36.541 1.00 29.70 92 PHE A C 1
ATOM 722 O O . PHE A 1 92 ? -2.846 8.525 35.989 1.00 30.18 92 PHE A O 1
ATOM 730 N N . ILE A 1 93 ? -1.708 10.456 35.894 1.00 26.09 93 ILE A N 1
ATOM 731 C CA . ILE A 1 93 ? -1.307 10.295 34.500 1.00 29.40 93 ILE A CA 1
ATOM 732 C C . ILE A 1 93 ? 0.131 9.791 34.498 1.00 26.12 93 ILE A C 1
ATOM 733 O O . ILE A 1 93 ? 1.061 10.529 34.844 1.00 32.27 93 ILE A O 1
ATOM 738 N N . VAL A 1 94 ? 0.318 8.526 34.116 1.00 26.65 94 VAL A N 1
ATOM 739 C CA . VAL A 1 94 ? 1.595 7.843 34.269 1.00 25.41 94 VAL A CA 1
ATOM 740 C C . VAL A 1 94 ? 2.052 7.285 32.927 1.00 33.62 94 VAL A C 1
ATOM 741 O O . VAL A 1 94 ? 1.274 7.143 31.981 1.00 30.26 94 VAL A O 1
ATOM 745 N N . TYR A 1 95 ? 3.343 6.959 32.866 1.00 26.51 95 TYR A N 1
ATOM 746 C CA . TYR A 1 95 ? 3.924 6.356 31.674 1.00 26.04 95 TYR A CA 1
ATOM 747 C C . TYR A 1 95 ? 3.316 4.978 31.440 1.00 28.63 95 TYR A C 1
ATOM 748 O O . TYR A 1 95 ? 3.190 4.177 32.371 1.00 28.80 95 TYR A O 1
ATOM 757 N N . LEU A 1 96 ? 2.927 4.703 30.192 1.00 24.28 96 LEU A N 1
ATOM 758 C CA . LEU A 1 96 ? 2.244 3.458 29.866 1.00 31.41 96 LEU A CA 1
ATOM 759 C C . LEU A 1 96 ? 2.869 2.662 28.728 1.00 31.70 96 LEU A C 1
ATOM 760 O O . LEU A 1 96 ? 2.458 1.515 28.517 1.00 27.87 96 LEU A O 1
ATOM 765 N N . GLY A 1 97 ? 3.823 3.213 27.988 1.00 24.45 97 GLY A N 1
ATOM 766 C CA . GLY A 1 97 ? 4.455 2.437 26.937 1.00 25.95 97 GLY A CA 1
ATOM 767 C C . GLY A 1 97 ? 5.048 3.334 25.863 1.00 23.73 97 GLY A C 1
ATOM 768 O O . GLY A 1 97 ? 5.324 4.509 26.097 1.00 26.85 97 GLY A O 1
ATOM 769 N N . GLU A 1 98 ? 5.233 2.741 24.684 1.00 22.76 98 GLU A N 1
ATOM 770 C CA . GLU A 1 98 ? 5.952 3.373 23.588 1.00 29.97 98 GLU A CA 1
ATOM 771 C C . GLU A 1 98 ? 5.142 3.297 22.301 1.00 26.26 98 GLU A C 1
ATOM 772 O O . GLU A 1 98 ? 4.330 2.388 22.107 1.00 25.57 98 GLU A O 1
ATOM 778 N N . TRP A 1 99 ? 5.387 4.258 21.414 1.00 25.75 99 TRP A N 1
ATOM 779 C CA . TRP A 1 99 ? 4.789 4.266 20.090 1.00 23.53 99 TRP A CA 1
ATOM 780 C C . TRP A 1 99 ? 5.838 4.687 19.073 1.00 29.45 99 TRP A C 1
ATOM 781 O O . TRP A 1 99 ? 6.786 5.407 19.398 1.00 30.70 99 TRP A O 1
ATOM 792 N N . HIS A 1 100 ? 5.668 4.219 17.841 1.00 24.79 100 HIS A N 1
ATOM 793 C CA . HIS A 1 100 ? 6.481 4.677 16.722 1.00 26.40 100 HIS A CA 1
ATOM 794 C C . HIS A 1 100 ? 5.708 4.412 15.435 1.00 25.71 100 HIS A C 1
ATOM 795 O O . HIS A 1 100 ? 4.642 3.792 15.447 1.00 35.15 100 HIS A O 1
ATOM 802 N N . THR A 1 101 ? 6.245 4.901 14.321 1.00 27.18 101 THR A N 1
ATOM 803 C CA . THR A 1 101 ? 5.587 4.800 13.028 1.00 27.06 101 THR A CA 1
ATOM 804 C C . THR A 1 101 ? 6.273 3.756 12.156 1.00 32.67 101 THR A C 1
ATOM 805 O O . THR A 1 101 ? 7.418 3.365 12.394 1.00 25.82 101 THR A O 1
ATOM 809 N N . HIS A 1 102 ? 5.543 3.302 11.135 1.00 28.12 102 HIS A N 1
ATOM 810 C CA . HIS A 1 102 ? 6.037 2.359 10.143 1.00 33.84 102 HIS A CA 1
ATOM 811 C C . HIS A 1 102 ? 5.665 2.854 8.752 1.00 33.91 102 HIS A C 1
ATOM 812 O O . HIS A 1 102 ? 4.519 3.265 8.525 1.00 27.17 102 HIS A O 1
ATOM 819 N N . PRO A 1 103 ? 6.602 2.820 7.791 1.00 28.82 103 PRO A N 1
ATOM 820 C CA . PRO A 1 103 ? 6.299 3.190 6.405 1.00 33.98 103 PRO A CA 1
ATOM 821 C C . PRO A 1 103 ? 5.520 2.121 5.636 1.00 36.25 103 PRO A C 1
ATOM 822 O O . PRO A 1 103 ? 5.888 1.729 4.529 1.00 43.85 103 PRO A O 1
ATOM 826 N N . GLU A 1 104 ? 4.426 1.649 6.235 1.00 36.22 104 GLU A N 1
ATOM 827 C CA . GLU A 1 104 ? 3.543 0.670 5.616 1.00 42.99 104 GLU A CA 1
ATOM 828 C C . GLU A 1 104 ? 2.103 1.021 5.961 1.00 39.54 104 GLU A C 1
ATOM 829 O O . GLU A 1 104 ? 1.829 1.692 6.959 1.00 39.34 104 GLU A O 1
ATOM 835 N N . ASP A 1 105 ? 1.177 0.554 5.120 1.00 37.37 105 ASP A N 1
ATOM 836 C CA . ASP A 1 105 ? -0.228 0.919 5.281 1.00 38.89 105 ASP A CA 1
ATOM 837 C C . ASP A 1 105 ? -0.819 0.305 6.545 1.00 35.19 105 ASP A C 1
ATOM 838 O O . ASP A 1 105 ? -1.361 1.011 7.403 1.00 36.38 105 ASP A O 1
ATOM 843 N N . PHE A 1 106 ? -0.729 -1.014 6.673 1.00 37.05 106 PHE A N 1
ATOM 844 C CA . PHE A 1 106 ? -1.311 -1.736 7.804 1.00 33.97 106 PHE A CA 1
ATOM 845 C C . PHE A 1 106 ? -0.202 -2.466 8.541 1.00 38.40 106 PHE A C 1
ATOM 846 O O . PHE A 1 106 ? 0.225 -3.554 8.116 1.00 40.32 106 PHE A O 1
ATOM 854 N N . PRO A 1 107 ? 0.294 -1.910 9.640 1.00 36.06 107 PRO A N 1
ATOM 855 C CA . PRO A 1 107 ? 1.572 -2.354 10.196 1.00 34.73 107 PRO A CA 1
ATOM 856 C C . PRO A 1 107 ? 1.448 -3.523 11.163 1.00 31.08 107 PRO A C 1
ATOM 857 O O . PRO A 1 107 ? 0.396 -3.790 11.747 1.00 32.07 107 PRO A O 1
ATOM 861 N N . HIS A 1 108 ? 2.568 -4.218 11.315 1.00 36.57 108 HIS A N 1
ATOM 862 C CA . HIS A 1 108 ? 2.770 -5.271 12.295 1.00 35.88 108 HIS A CA 1
ATOM 863 C C . HIS A 1 108 ? 4.188 -5.137 12.825 1.00 35.37 108 HIS A C 1
ATOM 864 O O . HIS A 1 108 ? 5.077 -4.666 12.106 1.00 37.52 108 HIS A O 1
ATOM 871 N N . PRO A 1 109 ? 4.427 -5.522 14.076 1.00 33.30 109 PRO A N 1
ATOM 872 C CA . PRO A 1 109 ? 5.773 -5.374 14.638 1.00 31.27 109 PRO A CA 1
ATOM 873 C C . PRO A 1 109 ? 6.767 -6.305 13.968 1.00 37.04 109 PRO A C 1
ATOM 874 O O . PRO A 1 109 ? 6.438 -7.421 13.558 1.00 42.06 109 PRO A O 1
ATOM 878 N N . SER A 1 110 ? 8.000 -5.823 13.851 1.00 43.43 110 SER A N 1
ATOM 879 C CA . SER A 1 110 ? 9.084 -6.613 13.296 1.00 42.40 110 SER A CA 1
ATOM 880 C C . SER A 1 110 ? 9.814 -7.347 14.418 1.00 50.56 110 SER A C 1
ATOM 881 O O . SER A 1 110 ? 9.486 -7.216 15.600 1.00 45.63 110 SER A O 1
ATOM 884 N N . PHE A 1 111 ? 10.821 -8.139 14.041 1.00 59.49 111 PHE A N 1
ATOM 885 C CA . PHE A 1 111 ? 11.642 -8.810 15.042 1.00 56.66 111 PHE A CA 1
ATOM 886 C C . PHE A 1 111 ? 12.429 -7.807 15.876 1.00 45.68 111 PHE A C 1
ATOM 887 O O . PHE A 1 111 ? 12.651 -8.033 17.071 1.00 49.37 111 PHE A O 1
ATOM 895 N N . ILE A 1 112 ? 12.851 -6.696 15.271 1.00 42.05 112 ILE A N 1
ATOM 896 C CA . ILE A 1 112 ? 13.565 -5.670 16.024 1.00 42.54 112 ILE A CA 1
ATOM 897 C C . ILE A 1 112 ? 12.610 -4.933 16.955 1.00 47.96 112 ILE A C 1
ATOM 898 O O . ILE A 1 112 ? 12.976 -4.566 18.079 1.00 39.71 112 ILE A O 1
ATOM 903 N N . ASP A 1 113 ? 11.370 -4.712 16.510 1.00 43.70 113 ASP A N 1
ATOM 904 C CA . ASP A 1 113 ? 10.379 -4.066 17.365 1.00 42.88 113 ASP A CA 1
ATOM 905 C C . ASP A 1 113 ? 10.050 -4.929 18.577 1.00 39.50 113 ASP A C 1
ATOM 906 O O . ASP A 1 113 ? 9.964 -4.424 19.703 1.00 39.77 113 ASP A O 1
ATOM 911 N N . ILE A 1 114 ? 9.868 -6.234 18.369 1.00 35.78 114 ILE A N 1
ATOM 912 C CA . ILE A 1 114 ? 9.514 -7.121 19.473 1.00 36.17 114 ILE A CA 1
ATOM 913 C C . ILE A 1 114 ? 10.678 -7.249 20.448 1.00 39.31 114 ILE A C 1
ATOM 914 O O . ILE A 1 114 ? 10.500 -7.150 21.668 1.00 39.95 114 ILE A O 1
ATOM 919 N N . LYS A 1 115 ? 11.889 -7.460 19.926 1.00 39.85 115 LYS A N 1
ATOM 920 C CA . LYS A 1 115 ? 13.049 -7.631 20.796 1.00 43.09 115 LYS A CA 1
ATOM 921 C C . LYS A 1 115 ? 13.326 -6.372 21.608 1.00 42.80 115 LYS A C 1
ATOM 922 O O . LYS A 1 115 ? 13.655 -6.450 22.798 1.00 44.05 115 LYS A O 1
ATOM 928 N N . SER A 1 116 ? 13.199 -5.200 20.983 1.00 36.69 116 SER A N 1
ATOM 929 C CA . SER A 1 116 ? 13.450 -3.958 21.705 1.00 44.91 116 SER A CA 1
ATOM 930 C C . SER A 1 116 ? 12.372 -3.684 22.745 1.00 44.03 116 SER A C 1
ATOM 931 O O . SER A 1 116 ? 12.643 -3.027 23.755 1.00 48.03 116 SER A O 1
ATOM 934 N N . TRP A 1 117 ? 11.153 -4.178 22.519 1.00 43.72 117 TRP A N 1
ATOM 935 C CA . TRP A 1 117 ? 10.080 -3.985 23.487 1.00 37.75 117 TRP A CA 1
ATOM 936 C C . TRP A 1 117 ? 10.260 -4.880 24.708 1.00 41.37 117 TRP A C 1
ATOM 937 O O . TRP A 1 117 ? 10.085 -4.423 25.844 1.00 41.00 117 TRP A O 1
ATOM 948 N N . VAL A 1 118 ? 10.608 -6.153 24.498 1.00 44.45 118 VAL A N 1
ATOM 949 C CA . VAL A 1 118 ? 10.823 -7.054 25.628 1.00 41.37 118 VAL A CA 1
ATOM 950 C C . VAL A 1 118 ? 12.022 -6.602 26.451 1.00 46.91 118 VAL A C 1
ATOM 951 O O . VAL A 1 118 ? 12.042 -6.765 27.678 1.00 44.62 118 VAL A O 1
ATOM 955 N N . MET A 1 119 ? 13.032 -6.021 25.804 1.00 43.16 119 MET A N 1
ATOM 956 C CA . MET A 1 119 ? 14.209 -5.533 26.508 1.00 39.87 119 MET A CA 1
ATOM 957 C C . MET A 1 119 ? 14.062 -4.102 27.007 1.00 44.64 119 MET A C 1
ATOM 958 O O . MET A 1 119 ? 14.799 -3.702 27.916 1.00 54.54 119 MET A O 1
ATOM 963 N N . GLY A 1 120 ? 13.138 -3.327 26.445 1.00 45.91 120 GLY A N 1
ATOM 964 C CA . GLY A 1 120 ? 13.031 -1.919 26.778 1.00 43.96 120 GLY A CA 1
ATOM 965 C C . GLY A 1 120 ? 12.004 -1.609 27.846 1.00 36.59 120 GLY A C 1
ATOM 966 O O . GLY A 1 120 ? 12.354 -1.135 28.930 1.00 52.34 120 GLY A O 1
ATOM 967 N N . ILE A 1 121 ? 10.734 -1.864 27.553 1.00 38.49 121 ILE A N 1
ATOM 968 C CA . ILE A 1 121 ? 9.656 -1.544 28.483 1.00 40.55 121 ILE A CA 1
ATOM 969 C C . ILE A 1 121 ? 9.629 -2.578 29.598 1.00 39.94 121 ILE A C 1
ATOM 970 O O . ILE A 1 121 ? 9.591 -3.789 29.343 1.00 40.87 121 ILE A O 1
ATOM 975 N N . VAL A 1 122 ? 9.650 -2.108 30.836 1.00 41.24 122 VAL A N 1
ATOM 976 C CA . VAL A 1 122 ? 9.397 -2.973 31.979 1.00 37.71 122 VAL A CA 1
ATOM 977 C C . VAL A 1 122 ? 7.901 -2.963 32.260 1.00 38.86 122 VAL A C 1
ATOM 978 O O . VAL A 1 122 ? 7.283 -1.897 32.389 1.00 49.43 122 VAL A O 1
ATOM 982 N N . ALA A 1 123 ? 7.311 -4.152 32.312 1.00 43.93 123 ALA A N 1
ATOM 983 C CA . ALA A 1 123 ? 5.866 -4.310 32.385 1.00 48.62 123 ALA A CA 1
ATOM 984 C C . ALA A 1 123 ? 5.485 -5.168 33.585 1.00 34.43 123 ALA A C 1
ATOM 985 O O . ALA A 1 123 ? 4.789 -6.179 33.467 1.00 37.26 123 ALA A O 1
ATOM 987 N N . THR A 1 124 ? 5.965 -4.777 34.770 1.00 40.93 124 THR A N 1
ATOM 988 C CA . THR A 1 124 ? 5.463 -5.389 35.997 1.00 39.48 124 THR A CA 1
ATOM 989 C C . THR A 1 124 ? 3.959 -5.205 36.111 1.00 34.05 124 THR A C 1
ATOM 990 O O . THR A 1 124 ? 3.242 -6.107 36.559 1.00 38.59 124 THR A O 1
ATOM 994 N N . GLU A 1 125 ? 3.471 -4.037 35.723 1.00 33.78 125 GLU A N 1
ATOM 995 C CA . GLU A 1 125 ? 2.068 -3.746 35.507 1.00 39.06 125 GLU A CA 1
ATOM 996 C C . GLU A 1 125 ? 1.824 -3.575 34.012 1.00 36.32 125 GLU A C 1
ATOM 997 O O . GLU A 1 125 ? 2.769 -3.358 33.246 1.00 37.49 125 GLU A O 1
ATOM 1003 N N . PRO A 1 126 ? 0.575 -3.692 33.554 1.00 36.01 126 PRO A N 1
ATOM 1004 C CA . PRO A 1 126 ? 0.319 -3.698 32.107 1.00 32.03 126 PRO A CA 1
ATOM 1005 C C . PRO A 1 126 ? 0.883 -2.481 31.390 1.00 36.29 126 PRO A C 1
ATOM 1006 O O . PRO A 1 126 ? 0.904 -1.368 31.919 1.00 30.15 126 PRO A O 1
ATOM 1010 N N . MET A 1 127 ? 1.335 -2.716 30.158 1.00 30.84 127 MET A N 1
ATOM 1011 C CA . MET A 1 127 ? 1.913 -1.686 29.311 1.00 32.10 127 MET A CA 1
ATOM 1012 C C . MET A 1 127 ? 1.347 -1.828 27.905 1.00 35.32 127 MET A C 1
ATOM 1013 O O . MET A 1 127 ? 0.756 -2.851 27.551 1.00 31.74 127 MET A O 1
ATOM 1018 N N . ILE A 1 128 ? 1.539 -0.786 27.097 1.00 29.70 128 ILE A N 1
ATOM 1019 C CA . ILE A 1 128 ? 0.992 -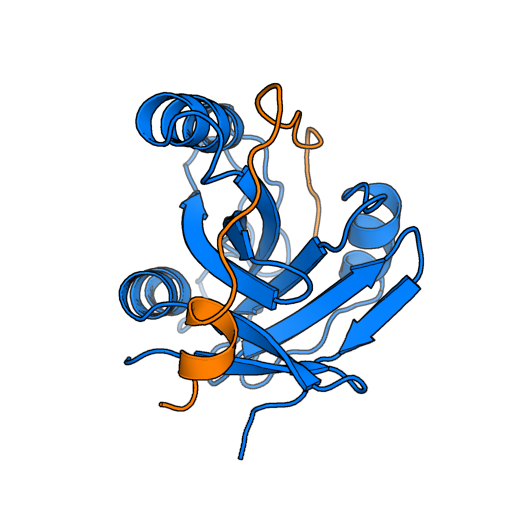0.723 25.747 1.00 28.35 128 ILE A CA 1
ATOM 1020 C C . ILE A 1 128 ? 2.107 -0.376 24.770 1.00 28.39 128 ILE A C 1
ATOM 1021 O O . ILE A 1 128 ? 2.940 0.493 25.047 1.00 28.02 128 ILE A O 1
ATOM 1026 N N . MET A 1 129 ? 2.123 -1.062 23.629 1.00 22.93 129 MET A N 1
ATOM 1027 C CA . MET A 1 129 ? 2.969 -0.707 22.499 1.00 25.13 129 MET A CA 1
ATOM 1028 C C . MET A 1 129 ? 2.086 -0.360 21.309 1.00 28.33 129 MET A C 1
ATOM 1029 O O . MET A 1 129 ? 1.028 -0.965 21.114 1.00 25.89 129 MET A O 1
ATOM 1034 N N . LEU A 1 130 ? 2.528 0.608 20.510 1.00 25.61 130 LEU A N 1
ATOM 1035 C CA . LEU A 1 130 ? 1.718 1.134 19.422 1.00 25.63 130 LEU A CA 1
ATOM 1036 C C . LEU A 1 130 ? 2.585 1.375 18.196 1.00 32.04 130 LEU A C 1
ATOM 1037 O O . LEU A 1 130 ? 3.721 1.841 18.313 1.00 31.56 130 LEU A O 1
ATOM 1042 N N . ILE A 1 131 ? 2.045 1.058 17.021 1.00 28.96 131 ILE A N 1
ATOM 1043 C CA . ILE A 1 131 ? 2.720 1.305 15.751 1.00 30.33 131 ILE A CA 1
ATOM 1044 C C . ILE A 1 131 ? 1.772 2.090 14.856 1.00 31.28 131 ILE A C 1
ATOM 1045 O O . ILE A 1 131 ? 0.663 1.625 14.567 1.00 24.92 131 ILE A O 1
ATOM 1050 N N . VAL A 1 132 ? 2.205 3.269 14.417 1.00 23.94 132 VAL A N 1
ATOM 1051 C CA . VAL A 1 132 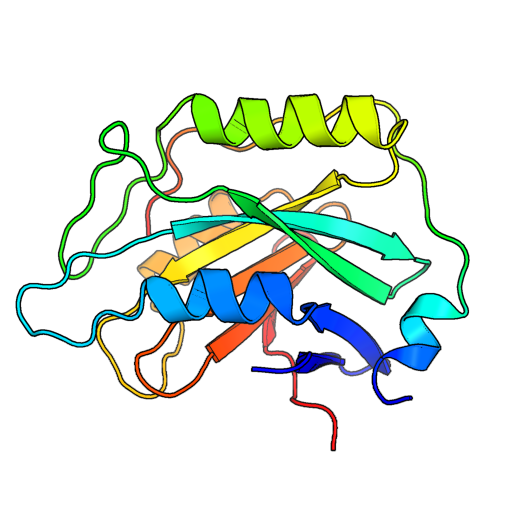? 1.387 4.135 13.573 1.00 28.71 132 VAL A CA 1
ATOM 1052 C C . VAL A 1 132 ? 1.701 3.819 12.115 1.00 27.88 132 VAL A C 1
ATOM 1053 O O . VAL A 1 132 ? 2.747 4.216 11.595 1.00 30.22 132 VAL A O 1
ATOM 1057 N N . GLY A 1 133 ? 0.785 3.115 11.447 1.00 34.27 133 GLY A N 1
ATOM 1058 C CA . GLY A 1 133 ? 0.907 2.868 10.027 1.00 26.54 133 GLY A CA 1
ATOM 1059 C C . GLY A 1 133 ? 0.306 3.994 9.206 1.00 39.43 133 GLY A C 1
ATOM 1060 O O . GLY A 1 133 ? -0.284 4.941 9.726 1.00 35.08 133 GLY A O 1
ATOM 1061 N N . ARG A 1 134 ? 0.463 3.875 7.886 1.00 32.80 134 ARG A N 1
ATOM 1062 C CA . ARG A 1 134 ? -0.065 4.901 6.994 1.00 32.72 134 ARG A CA 1
ATOM 1063 C C . ARG A 1 134 ? -1.586 4.872 6.935 1.00 37.46 134 ARG A C 1
ATOM 1064 O O . ARG A 1 134 ? -2.214 5.913 6.715 1.00 40.44 134 ARG A O 1
ATOM 1072 N N . LYS A 1 135 ? -2.197 3.701 7.139 1.00 36.71 135 LYS A N 1
ATOM 1073 C CA . LYS A 1 135 ? -3.642 3.558 7.042 1.00 36.34 135 LYS A CA 1
ATOM 1074 C C . LYS A 1 135 ? -4.319 3.099 8.326 1.00 38.70 135 LYS A C 1
ATOM 1075 O O . LYS A 1 135 ? -5.521 3.344 8.482 1.00 40.70 135 LYS A O 1
ATOM 1081 N N . ASP A 1 136 ? -3.604 2.445 9.238 1.00 35.79 136 ASP A N 1
ATOM 1082 C CA . ASP A 1 136 ? -4.214 1.946 10.464 1.00 32.55 136 ASP A CA 1
ATOM 1083 C C . ASP A 1 136 ? -3.137 1.831 11.537 1.00 28.61 136 ASP A C 1
ATOM 1084 O O . ASP A 1 136 ? -1.982 2.212 11.328 1.00 30.18 136 ASP A O 1
ATOM 1089 N N . ILE A 1 137 ? -3.522 1.287 12.690 1.00 33.06 137 ILE A N 1
ATOM 1090 C CA . ILE A 1 137 ? -2.676 1.241 13.875 1.00 31.47 137 ILE A CA 1
ATOM 1091 C C . ILE A 1 137 ? -2.571 -0.199 14.357 1.00 36.58 137 ILE A C 1
ATOM 1092 O O . ILE A 1 137 ? -3.566 -0.933 14.376 1.00 37.55 137 ILE A O 1
ATOM 1097 N N . TRP A 1 138 ? -1.364 -0.602 14.745 1.00 32.78 138 TRP A N 1
ATOM 1098 C CA . TRP A 1 138 ? -1.144 -1.824 15.505 1.00 29.59 138 TRP A CA 1
ATOM 1099 C C . TRP A 1 138 ? -0.917 -1.450 16.964 1.00 32.43 138 TRP A C 1
ATOM 1100 O O . TRP A 1 138 ? -0.114 -0.559 17.260 1.00 32.13 138 TRP A O 1
ATOM 1111 N N . ILE A 1 139 ? -1.615 -2.128 17.872 1.00 29.72 139 ILE A N 1
ATOM 1112 C CA . ILE A 1 139 ? -1.510 -1.839 19.298 1.00 30.84 139 ILE A CA 1
ATOM 1113 C C . ILE A 1 139 ? -1.457 -3.154 20.066 1.00 34.08 139 ILE A C 1
ATOM 1114 O O . ILE A 1 139 ? -2.250 -4.066 19.807 1.00 31.83 139 ILE A O 1
ATOM 1119 N N . GLY A 1 140 ? -0.512 -3.254 21.004 1.00 39.74 140 GLY A N 1
ATOM 1120 C CA . GLY A 1 140 ? -0.332 -4.462 21.775 1.00 34.78 140 GLY A CA 1
ATOM 1121 C C . GLY A 1 140 ? -0.154 -4.153 23.248 1.00 42.21 140 GLY A C 1
ATOM 1122 O O . GLY A 1 140 ? 0.173 -3.032 23.642 1.00 32.34 140 GLY A O 1
ATOM 1123 N N . LYS A 1 141 ? -0.385 -5.179 24.065 1.00 37.97 141 LYS A N 1
ATOM 1124 C CA . LYS A 1 141 ? -0.287 -5.081 25.514 1.00 37.49 141 LYS A CA 1
ATOM 1125 C C . LYS A 1 141 ? 0.844 -5.969 26.012 1.00 35.59 141 LYS A C 1
ATOM 1126 O O . LYS A 1 141 ? 1.035 -7.082 25.513 1.00 34.06 141 LYS A O 1
ATOM 1132 N N . LYS A 1 142 ? 1.590 -5.475 26.999 1.00 36.12 142 LYS A N 1
ATOM 1133 C CA . LYS A 1 142 ? 2.734 -6.184 27.556 1.00 40.36 142 LYS A CA 1
ATOM 1134 C C . LYS A 1 142 ? 2.508 -6.454 29.037 1.00 39.84 142 LYS A C 1
ATOM 1135 O O . LYS A 1 142 ? 2.133 -5.547 29.790 1.00 37.56 142 LYS A O 1
ATOM 1141 N N . ILE A 1 143 ? 2.731 -7.701 29.445 1.00 33.54 143 ILE A N 1
ATOM 1142 C CA . ILE A 1 143 ? 2.700 -8.117 30.844 1.00 38.72 143 ILE A CA 1
ATOM 1143 C C . ILE A 1 143 ? 3.988 -8.882 31.096 1.00 32.62 143 ILE A C 1
ATOM 1144 O O . ILE A 1 143 ? 4.173 -9.982 30.563 1.00 34.53 143 ILE A O 1
ATOM 1149 N N . LYS A 1 14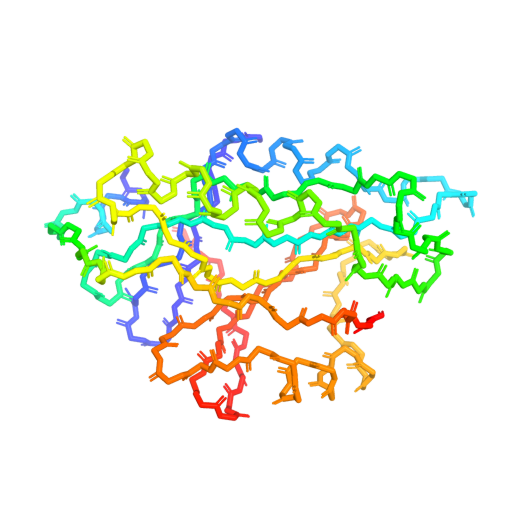4 ? 4.871 -8.312 31.918 1.00 40.23 144 LYS A N 1
ATOM 1150 C CA . LYS A 1 144 ? 6.220 -8.832 32.121 1.00 40.29 144 LYS A CA 1
ATOM 1151 C C . LYS A 1 144 ? 6.940 -8.946 30.783 1.00 43.50 144 LYS A C 1
ATOM 1152 O O . LYS A 1 144 ? 7.294 -7.928 30.180 1.00 45.92 144 LYS A O 1
ATOM 1158 N N . ASN A 1 145 ? 7.143 -10.170 30.298 1.00 39.50 145 ASN A N 1
ATOM 1159 C CA . ASN A 1 145 ? 7.838 -10.402 29.038 1.00 38.99 145 ASN A CA 1
ATOM 1160 C C . ASN A 1 145 ? 6.921 -10.885 27.920 1.00 41.19 145 ASN A C 1
ATOM 1161 O O . ASN A 1 145 ? 7.399 -11.110 26.805 1.00 42.77 145 ASN A O 1
ATOM 1166 N N . ASP A 1 146 ? 5.626 -11.040 28.179 1.00 42.82 146 ASP A N 1
ATOM 1167 C CA . ASP A 1 146 ? 4.684 -11.536 27.187 1.00 42.57 146 ASP A CA 1
ATOM 1168 C C . ASP A 1 146 ? 3.965 -10.379 26.505 1.00 51.09 146 ASP A C 1
ATOM 1169 O O . ASP A 1 146 ? 3.618 -9.381 27.146 1.00 40.67 146 ASP A O 1
ATOM 1174 N N . ILE A 1 147 ? 3.740 -10.524 25.200 1.00 42.16 147 ILE A N 1
ATOM 1175 C CA . ILE A 1 147 ? 3.097 -9.498 24.390 1.00 39.23 147 ILE A CA 1
ATOM 1176 C C . ILE A 1 147 ? 1.974 -10.131 23.586 1.00 44.80 147 ILE A C 1
ATOM 1177 O O . ILE A 1 147 ? 2.131 -11.230 23.039 1.00 50.19 147 ILE A O 1
ATOM 1182 N N . LYS A 1 148 ? 0.857 -9.414 23.480 1.00 43.50 148 LYS A N 1
ATOM 1183 C CA . LYS A 1 148 ? -0.307 -9.911 22.771 1.00 35.06 148 LYS A CA 1
ATOM 1184 C C . LYS A 1 148 ? -1.013 -8.756 22.073 1.00 45.55 148 LYS A C 1
ATOM 1185 O O . LYS A 1 148 ? -1.184 -7.677 22.652 1.00 39.15 148 LYS A O 1
ATOM 1191 N N . LYS A 1 149 ? -1.422 -8.993 20.828 1.00 41.83 149 LYS A N 1
ATOM 1192 C CA . LYS A 1 149 ? -2.130 -7.978 20.061 1.00 35.66 149 LYS A CA 1
ATOM 1193 C C . LYS A 1 149 ? -3.541 -7.786 20.603 1.00 41.51 149 LYS A C 1
ATOM 1194 O O . LYS A 1 149 ? -4.214 -8.747 20.985 1.00 38.80 149 LYS A O 1
ATOM 1200 N N . LEU A 1 150 ? -3.982 -6.532 20.644 1.00 39.60 150 LEU A N 1
ATOM 1201 C CA . LEU A 1 150 ? -5.342 -6.200 21.037 1.00 41.80 150 LEU A CA 1
ATOM 1202 C C . LEU A 1 150 ? -6.283 -6.315 19.844 1.00 34.26 150 LEU A C 1
ATOM 1203 O O . LEU A 1 150 ? -5.863 -6.338 18.686 1.00 44.42 150 LEU A O 1
ATOM 1208 N N . LYS A 1 151 ? -7.575 -6.378 20.145 1.00 34.95 151 LYS A N 1
ATOM 1209 C CA . LYS A 1 151 ? -8.615 -6.425 19.132 1.00 35.71 151 LYS A CA 1
ATOM 1210 C C . LYS A 1 151 ? -9.420 -5.134 19.176 1.00 30.46 151 LYS A C 1
ATOM 1211 O O . LYS A 1 151 ? -9.674 -4.588 20.254 1.00 32.43 151 LYS A O 1
ATOM 1217 N N . LYS A 1 152 ? -9.807 -4.645 18.001 1.00 31.16 152 LYS A N 1
ATOM 1218 C CA . LYS A 1 152 ? -10.645 -3.456 17.923 1.00 32.74 152 LYS A CA 1
ATOM 1219 C C . LYS A 1 152 ? -12.058 -3.785 18.390 1.00 40.08 152 LYS A C 1
ATOM 1220 O O . LYS A 1 152 ? -12.664 -4.760 17.935 1.00 44.40 152 LYS A O 1
ATOM 1226 N N . LYS A 1 153 ? -12.582 -2.970 19.303 1.00 35.23 153 LYS A N 1
ATOM 1227 C CA . LYS A 1 153 ? -13.906 -3.220 19.856 1.00 39.40 153 LYS A CA 1
ATOM 1228 C C . LYS A 1 153 ? -14.978 -3.013 18.791 1.00 47.71 153 LYS A C 1
ATOM 1229 O O . LYS A 1 153 ? -14.978 -2.004 18.079 1.00 45.85 153 LYS A O 1
ATOM 1235 N N . MET A 1 154 ? -15.898 -3.973 18.693 1.00 48.51 154 MET A N 1
ATOM 1236 C CA . MET A 1 154 ? -16.938 -3.934 17.672 1.00 52.91 154 MET A CA 1
ATOM 1237 C C . MET A 1 154 ? -17.834 -2.716 17.859 1.00 60.24 154 MET A C 1
ATOM 1238 O O . MET A 1 154 ? -18.498 -2.582 18.891 1.00 62.86 154 MET A O 1
ATOM 1240 N N . ILE B 2 1 ? -19.263 5.628 25.396 1.00 54.35 9 ILE B N 1
ATOM 1241 C CA . ILE B 2 1 ? -20.077 4.418 25.350 1.00 52.38 9 ILE B CA 1
ATOM 1242 C C . ILE B 2 1 ? -19.214 3.203 25.059 1.00 40.50 9 ILE B C 1
ATOM 1243 O O . ILE B 2 1 ? -19.227 2.220 25.804 1.00 43.63 9 ILE B O 1
ATOM 1245 N N . ALA B 2 2 ? -18.459 3.267 23.961 1.00 45.56 10 ALA B N 1
ATOM 1246 C CA . ALA B 2 2 ? -17.483 2.220 23.679 1.00 40.07 10 ALA B CA 1
ATOM 1247 C C . ALA B 2 2 ? -16.343 2.257 24.684 1.00 35.49 10 ALA B C 1
ATOM 1248 O O . ALA B 2 2 ? -15.849 1.206 25.106 1.00 40.71 10 ALA B O 1
ATOM 1250 N N . ALA B 2 3 ? -15.923 3.455 25.085 1.00 40.57 11 ALA B N 1
ATOM 1251 C CA . ALA B 2 3 ? -14.896 3.641 26.100 1.00 36.73 11 ALA B CA 1
ATOM 1252 C C . ALA B 2 3 ? -15.473 3.776 27.502 1.00 38.65 11 ALA B C 1
ATOM 1253 O O . ALA B 2 3 ? -14.706 3.865 28.465 1.00 32.11 11 ALA B O 1
ATOM 1255 N N . ALA B 2 4 ? -16.799 3.781 27.636 1.00 33.91 12 ALA B N 1
ATOM 1256 C CA . ALA B 2 4 ? -17.418 3.971 28.946 1.00 41.66 12 ALA B CA 1
ATOM 1257 C C . ALA B 2 4 ? -16.986 2.958 30.004 1.00 35.09 12 ALA B C 1
ATOM 1258 O O . ALA B 2 4 ? -16.792 3.374 31.160 1.00 35.37 12 ALA B O 1
ATOM 1260 N N . PRO B 2 5 ? -16.835 1.657 29.718 1.00 35.35 13 PRO B N 1
ATOM 1261 C CA . PRO B 2 5 ? -16.438 0.734 30.796 1.00 34.21 13 PRO B CA 1
ATOM 1262 C C . PRO B 2 5 ? -15.119 1.098 31.454 1.00 41.00 13 PRO B C 1
ATOM 1263 O O . PRO B 2 5 ? -14.946 0.842 32.653 1.00 41.83 13 PRO B O 1
ATOM 1267 N N . ALA B 2 6 ? -14.185 1.695 30.710 1.00 36.24 14 ALA B N 1
ATOM 1268 C CA . ALA B 2 6 ? -12.915 2.093 31.305 1.00 32.92 14 ALA B CA 1
ATOM 1269 C C . ALA B 2 6 ? -13.094 3.259 32.269 1.00 31.35 14 ALA B C 1
ATOM 1270 O O . ALA B 2 6 ? -12.402 3.338 33.292 1.00 33.71 14 ALA B O 1
ATOM 1272 N N . PHE B 2 7 ? -14.017 4.171 31.968 1.00 35.93 15 PHE B N 1
ATOM 1273 C CA . PHE B 2 7 ? -14.234 5.340 32.811 1.00 33.04 15 PHE B CA 1
ATOM 1274 C C . PHE B 2 7 ? -15.171 5.066 33.977 1.00 40.46 15 PHE B C 1
ATOM 1275 O O . PHE B 2 7 ? -15.378 5.958 34.807 1.00 46.00 15 PHE B O 1
ATOM 1283 N N . HIS B 2 8 ? -15.733 3.863 34.064 1.00 36.44 16 HIS B N 1
ATOM 1284 C CA . HIS B 2 8 ? -16.587 3.476 35.176 1.00 45.92 16 HIS B CA 1
ATOM 1285 C C . HIS B 2 8 ? -15.806 2.871 36.334 1.00 51.83 16 HIS B C 1
ATOM 1286 O O . HIS B 2 8 ? -16.411 2.487 37.340 1.00 50.67 16 HIS B O 1
ATOM 1293 N N . VAL B 2 9 ? -14.486 2.767 36.212 1.00 41.76 17 VAL B N 1
ATOM 1294 C CA . VAL B 2 9 ? -13.616 2.309 37.289 1.00 41.82 17 VAL B CA 1
ATOM 1295 C C . VAL B 2 9 ? -12.731 3.478 37.698 1.00 36.34 17 VAL B C 1
ATOM 1296 O O . VAL B 2 9 ? -12.157 4.159 36.839 1.00 35.90 17 VAL B O 1
ATOM 1300 N N . SER B 2 10 ? -12.636 3.720 39.001 1.00 43.69 18 SER B N 1
ATOM 1301 C CA . SER B 2 10 ? -11.877 4.861 39.487 1.00 43.44 18 SER B CA 1
ATOM 1302 C C . SER B 2 10 ? -10.395 4.677 39.169 1.00 35.69 18 SER B C 1
ATOM 1303 O O . SER B 2 10 ? -9.885 3.550 39.214 1.00 38.81 18 SER B O 1
ATOM 1306 N N . PRO B 2 11 ? -9.676 5.749 38.838 1.00 33.41 19 PRO B N 1
ATOM 1307 C CA . PRO B 2 11 ? -8.273 5.605 38.434 1.00 40.72 19 PRO B CA 1
ATOM 1308 C C . PRO B 2 11 ? -7.373 5.231 39.604 1.00 37.43 19 PRO B C 1
ATOM 1309 O O . PRO B 2 11 ? -7.745 5.325 40.775 1.00 42.08 19 PRO B O 1
ATOM 1313 N N . SER B 2 12 ? -6.167 4.786 39.258 1.00 36.41 20 SER B N 1
ATOM 1314 C CA . SER B 2 12 ? -5.147 4.411 40.227 1.00 33.56 20 SER B CA 1
ATOM 1315 C C . SER B 2 12 ? -4.058 5.474 40.265 1.00 37.42 20 SER B C 1
ATOM 1316 O O . SER B 2 12 ? -3.729 6.076 39.238 1.00 40.07 20 SER B O 1
ATOM 1319 N N . ARG B 2 13 ? -3.504 5.703 41.452 1.00 36.99 21 ARG B N 1
ATOM 1320 C CA . ARG B 2 13 ? -2.419 6.651 41.649 1.00 33.82 21 ARG B CA 1
ATOM 1321 C C . ARG B 2 13 ? -1.104 5.902 41.836 1.00 38.25 21 ARG B C 1
ATOM 1322 O O . ARG B 2 13 ? -1.072 4.803 42.392 1.00 40.17 21 ARG B O 1
ATOM 1330 N N . GLU B 2 14 ? -0.020 6.491 41.339 1.00 38.59 22 GLU B N 1
ATOM 1331 C CA . GLU B 2 14 ? 1.300 5.895 41.459 1.00 43.75 22 GLU B CA 1
ATOM 1332 C C . GLU B 2 14 ? 2.213 6.814 42.262 1.00 40.32 22 GLU B C 1
ATOM 1333 O O . GLU B 2 14 ? 2.039 8.038 42.247 1.00 34.16 22 GLU B O 1
ATOM 1339 N N . PRO B 2 15 ? 3.179 6.248 42.994 1.00 40.21 23 PRO B N 1
ATOM 1340 C CA . PRO B 2 15 ? 3.956 7.053 43.950 1.00 41.34 23 PRO B CA 1
ATOM 1341 C C . PRO B 2 15 ? 4.863 8.101 43.320 1.00 39.91 23 PRO B C 1
ATOM 1342 O O . PRO B 2 15 ? 4.885 9.251 43.770 1.00 48.60 23 PRO B O 1
ATOM 1346 N N . GLU B 2 16 ? 5.620 7.731 42.296 1.00 36.36 24 GLU B N 1
ATOM 1347 C CA . GLU B 2 16 ? 6.588 8.631 41.691 1.00 39.25 24 GLU B CA 1
ATOM 1348 C C . GLU B 2 16 ? 6.581 8.441 40.183 1.00 41.01 24 GLU B C 1
ATOM 1349 O O . GLU B 2 16 ? 6.133 7.402 39.682 1.00 32.02 24 GLU B O 1
ATOM 1355 N N . PRO B 2 17 ? 7.063 9.434 39.428 1.00 33.49 25 PRO B N 1
ATOM 1356 C CA . PRO B 2 17 ? 7.098 9.297 37.968 1.00 31.40 25 PRO B CA 1
ATOM 1357 C C . PRO B 2 17 ? 7.957 8.121 37.536 1.00 36.59 25 PRO B C 1
ATOM 1358 O O . PRO B 2 17 ? 8.942 7.766 38.186 1.00 34.47 25 PRO B O 1
ATOM 1362 N N . ARG B 2 18 ? 7.568 7.513 36.420 1.00 38.60 26 ARG B N 1
ATOM 1363 C CA . ARG B 2 18 ? 8.257 6.338 35.914 1.00 30.15 26 ARG B CA 1
ATOM 1364 C C . ARG B 2 18 ? 9.533 6.730 35.183 1.00 30.70 26 ARG B C 1
ATOM 1365 O O . ARG B 2 18 ? 9.593 7.762 34.509 1.00 37.13 26 ARG B O 1
ATOM 1373 N N . LYS B 2 19 ? 10.557 5.893 35.323 1.00 44.21 27 LYS B N 1
ATOM 1374 C CA . LYS B 2 19 ? 11.845 6.104 34.667 1.00 34.05 27 LYS B CA 1
ATOM 1375 C C . LYS B 2 19 ? 11.814 5.374 33.331 1.00 37.27 27 LYS B C 1
ATOM 1376 O O . LYS B 2 19 ? 11.935 4.148 33.277 1.00 34.56 27 LYS B O 1
ATOM 1382 N N . ILE B 2 20 ? 11.642 6.127 32.243 1.00 30.09 28 ILE B N 1
ATOM 1383 C CA . ILE B 2 20 ? 11.591 5.511 30.924 1.00 32.29 28 ILE B CA 1
ATOM 1384 C C . ILE B 2 20 ? 12.986 5.045 30.523 1.00 41.41 28 ILE B C 1
ATOM 1385 O O . ILE B 2 20 ? 14.005 5.638 30.907 1.00 34.95 28 ILE B O 1
ATOM 1390 N N . ASN B 2 21 ? 13.034 3.954 29.764 1.00 42.85 29 ASN B N 1
ATOM 1391 C CA . ASN B 2 21 ? 14.309 3.417 29.315 1.00 46.95 29 ASN B CA 1
ATOM 1392 C C . ASN B 2 21 ? 14.980 4.388 28.353 1.00 50.51 29 ASN B C 1
ATOM 1393 O O . ASN B 2 21 ? 14.340 4.941 27.455 1.00 57.94 29 ASN B O 1
ATOM 1398 N N . LYS B 2 22 ? 16.276 4.603 28.553 1.00 58.22 30 LYS B N 1
ATOM 1399 C CA . LYS B 2 22 ? 17.038 5.467 27.666 1.00 54.60 30 LYS B CA 1
ATOM 1400 C C . LYS B 2 22 ? 17.337 4.741 26.362 1.00 61.90 30 LYS B C 1
ATOM 1401 O O . LYS B 2 22 ? 17.652 3.546 26.360 1.00 62.87 30 LYS B O 1
ATOM 1407 N N . THR B 2 23 ? 17.221 5.472 25.252 1.00 60.38 31 THR B N 1
ATOM 1408 C CA . THR B 2 23 ? 17.452 4.936 23.915 1.00 65.09 31 THR B CA 1
ATOM 1409 C C . THR B 2 23 ? 16.498 3.788 23.606 1.00 62.02 31 THR B C 1
ATOM 1410 O O . THR B 2 23 ? 16.812 2.622 23.865 1.00 65.94 31 THR B O 1
ATOM 1412 N N . MET B 2 24 ? 15.295 4.129 23.157 1.00 57.95 32 MET B N 1
ATOM 1413 C CA . MET B 2 24 ? 14.342 3.081 22.735 1.00 52.99 32 MET B CA 1
ATOM 1414 C C . MET B 2 24 ? 14.492 2.905 21.222 1.00 56.51 32 MET B C 1
ATOM 1415 O O . MET B 2 24 ? 14.019 3.787 20.475 1.00 55.02 32 MET B O 1
ATOM 1420 N N . VAL B 2 25 ? 15.174 1.840 20.811 1.00 55.59 33 VAL B N 1
ATOM 1421 C CA . VAL B 2 25 ? 15.387 1.564 19.363 1.00 56.54 33 VAL B CA 1
ATOM 1422 C C . VAL B 2 25 ? 14.212 0.748 18.813 1.00 58.45 33 VAL B C 1
ATOM 1423 O O . VAL B 2 25 ? 13.631 -0.030 19.572 1.00 61.76 33 VAL B O 1
ATOM 1427 N N . SER B 2 26 ? 13.858 0.965 17.561 1.00 60.24 34 SER B N 1
ATOM 1428 C CA . SER B 2 26 ? 12.766 0.225 16.888 1.00 59.13 34 SER B CA 1
ATOM 1429 C C . SER B 2 26 ? 12.948 0.519 15.405 1.00 60.76 34 SER B C 1
ATOM 1430 O O . SER B 2 26 ? 12.041 0.277 14.630 1.00 62.23 34 SER B O 1
#

InterPro domains:
  IPR011952 CD-NTase-associated protein 3 [PIRSF028170] (1-153)
  IPR011952 CD-NTase-associated protein 3 [TIGR02256] (21-150)
  IPR028090 JAB domain, prokaryotic [PF14464] (31-133)

Foldseek 3Di:
DAKFWWADPVRAIEIEGPVNVVLLLVQAQPDPQRWKWKAFFKFFDDDSHTHGDDTDTDDPQWDTGRADTGPDDPVRVVVQVVVCVVVVNGIHTAGMEMEHAAADDDDDPVRLVCRLVPDAPCDKHKYWYHHNHDIWMWIDHGNDIDTIGTDD/DVCVVVVVDDDDDDDDDDDDDPDDDD

Radius of gyration: 15.02 Å; Cα contacts (8 Å, |Δi|>4): 401; chains: 2; bounding box: 38×30×43 Å

B-factor: mean 37.8, std 9.52, range [17.8, 93.02]

Organism: Escherichia coli (strain TW11681) (NCBI:txid913088)

Sequence (178 aa):
MNELVFIDDFDNHVVIMSEVVMRLNSYRQTHYTSTESGGTLIGERRGQHLVITHISEPGQDDVRNRTGLERKGIHHQQKVNDLFQQSNGFIVYLGEWHTHPEDFPHPSFIDIKSWVMGIVATEPMIMLIVGRKDIWIGKKIKNDIKKLKKKMIAAAPAFHVSPSREPEPRKINKTMVS